Protein AF-A0A4C1U6N1-F1 (afdb_monomer_lite)

Radius of gyration: 22.87 Å; chains: 1; bounding box: 51×29×63 Å

Organism: Eumeta variegata (NCBI:txid151549)

Structure (mmCIF, N/CA/C/O backbone):
data_AF-A0A4C1U6N1-F1
#
_entry.id   AF-A0A4C1U6N1-F1
#
loop_
_atom_site.group_PDB
_atom_site.id
_atom_site.type_symbol
_atom_site.label_atom_id
_atom_site.label_alt_id
_atom_site.label_comp_id
_atom_site.label_asym_id
_atom_site.label_entity_id
_atom_site.label_seq_id
_atom_site.pdbx_PDB_ins_code
_atom_site.Cartn_x
_atom_site.Cartn_y
_atom_site.Cartn_z
_atom_site.occupancy
_atom_site.B_iso_or_equiv
_atom_site.auth_seq_id
_atom_site.auth_comp_id
_atom_site.auth_asym_id
_atom_site.auth_atom_id
_atom_site.pdbx_PDB_model_num
ATOM 1 N N . MET A 1 1 ? -29.175 3.801 35.552 1.00 36.91 1 MET A N 1
ATOM 2 C CA . MET A 1 1 ? -27.838 4.358 35.251 1.00 36.91 1 MET A CA 1
ATOM 3 C C . MET A 1 1 ? -26.916 3.188 34.955 1.00 36.91 1 MET A C 1
ATOM 5 O O . MET A 1 1 ? -26.682 2.395 35.854 1.00 36.91 1 MET A O 1
ATOM 9 N N . VAL A 1 2 ? -26.483 3.005 33.705 1.00 48.38 2 VAL A N 1
ATOM 10 C CA . VAL A 1 2 ? -25.513 1.950 33.361 1.00 48.38 2 VAL A CA 1
ATOM 11 C C . VAL A 1 2 ? -24.134 2.459 33.775 1.00 48.38 2 VAL A C 1
ATOM 13 O O . VAL A 1 2 ? -23.731 3.541 33.349 1.00 48.38 2 VAL A O 1
ATOM 16 N N . ALA A 1 3 ? -23.459 1.741 34.671 1.00 52.91 3 ALA A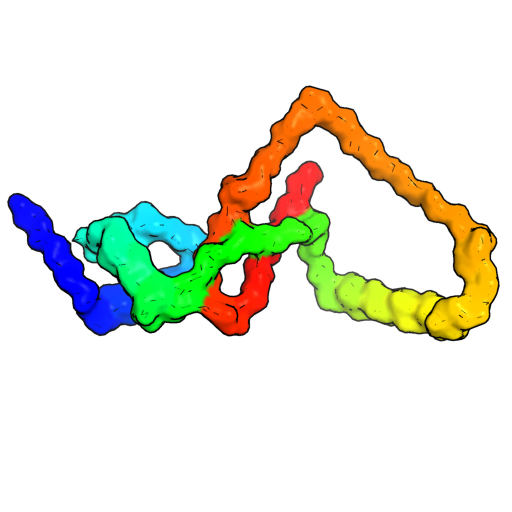 N 1
ATOM 17 C CA . ALA A 1 3 ? -22.125 2.098 35.136 1.00 52.91 3 ALA A CA 1
ATOM 18 C C . ALA A 1 3 ? -21.155 2.116 33.944 1.00 52.91 3 ALA A C 1
ATOM 20 O O . ALA A 1 3 ? -21.071 1.130 33.214 1.00 52.91 3 ALA A O 1
ATOM 21 N N . ARG A 1 4 ? -20.438 3.230 33.737 1.00 55.47 4 ARG A N 1
ATOM 22 C CA . ARG A 1 4 ? -19.341 3.280 32.761 1.00 55.47 4 ARG A CA 1
ATOM 23 C C . ARG A 1 4 ? -18.185 2.432 33.292 1.00 55.47 4 ARG A C 1
ATOM 25 O O . ARG A 1 4 ? -17.689 2.740 34.379 1.00 55.47 4 ARG A O 1
ATOM 32 N N . PRO A 1 5 ? -17.779 1.361 32.593 1.00 61.06 5 PRO A N 1
ATOM 33 C CA . PRO A 1 5 ? -16.675 0.540 33.050 1.00 61.06 5 PRO A CA 1
ATOM 34 C C . PRO A 1 5 ? -15.361 1.327 32.902 1.00 61.06 5 PRO A C 1
ATOM 36 O O . PRO A 1 5 ? -15.053 1.787 31.803 1.00 61.06 5 PRO A O 1
ATOM 39 N N . PRO A 1 6 ? -14.564 1.479 33.975 1.00 68.31 6 PRO A N 1
ATOM 40 C CA . PRO A 1 6 ? -13.284 2.171 33.896 1.00 68.31 6 PRO A CA 1
ATOM 41 C C . PRO A 1 6 ? -12.339 1.444 32.934 1.00 68.31 6 PRO A C 1
ATOM 43 O O . PRO A 1 6 ? -12.398 0.216 32.797 1.00 68.31 6 PRO A O 1
ATOM 46 N N . VAL A 1 7 ? -11.440 2.203 32.297 1.00 75.88 7 VAL A N 1
ATOM 47 C CA . VAL A 1 7 ? -10.376 1.645 31.451 1.00 75.88 7 VAL A CA 1
ATOM 48 C C . VAL A 1 7 ? -9.578 0.638 32.280 1.00 75.88 7 VAL A C 1
ATOM 50 O O . VAL A 1 7 ? -8.936 0.994 33.265 1.00 75.88 7 VAL A O 1
ATOM 53 N N . ASN A 1 8 ? -9.664 -0.633 31.898 1.00 86.69 8 ASN A N 1
ATOM 54 C CA . ASN A 1 8 ? -9.039 -1.750 32.591 1.00 86.69 8 ASN A CA 1
ATOM 55 C C . ASN A 1 8 ? -8.280 -2.625 31.581 1.00 86.69 8 ASN A C 1
ATOM 57 O O . ASN A 1 8 ? -8.550 -2.575 30.379 1.00 86.69 8 ASN A O 1
ATOM 61 N N . ASN A 1 9 ? -7.355 -3.455 32.067 1.00 87.06 9 ASN A N 1
ATOM 62 C CA . ASN A 1 9 ? -6.522 -4.285 31.191 1.00 87.06 9 ASN A CA 1
ATOM 63 C C . ASN A 1 9 ? -7.344 -5.258 30.331 1.00 87.06 9 ASN A C 1
ATOM 65 O O . ASN A 1 9 ? -6.968 -5.509 29.195 1.00 87.06 9 ASN A O 1
ATOM 69 N N . LYS A 1 10 ? -8.492 -5.754 30.820 1.00 88.81 10 LYS A N 1
ATOM 70 C CA . LYS A 1 10 ? -9.366 -6.659 30.050 1.00 88.81 10 LYS A CA 1
ATOM 71 C C . LYS A 1 10 ? -9.980 -5.959 28.835 1.00 88.81 10 LYS A C 1
ATOM 73 O O . LYS A 1 10 ? -10.048 -6.551 27.764 1.00 88.81 10 LYS A O 1
ATOM 78 N N . ASN A 1 11 ? -10.403 -4.709 29.003 1.00 88.25 11 ASN A N 1
ATOM 79 C CA . ASN A 1 11 ? -10.990 -3.889 27.951 1.00 88.25 11 ASN A CA 1
ATOM 80 C C . ASN A 1 11 ? -9.919 -3.442 26.950 1.00 88.25 11 ASN A C 1
ATOM 82 O O . ASN A 1 11 ? -10.187 -3.439 25.754 1.00 88.25 11 ASN A O 1
ATOM 86 N N . ILE A 1 12 ? -8.708 -3.114 27.421 1.00 89.50 12 ILE A N 1
ATOM 87 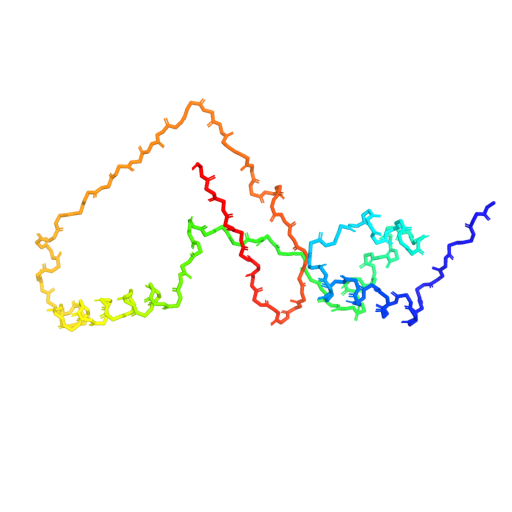C CA . ILE A 1 12 ? -7.563 -2.809 26.547 1.00 89.50 12 ILE A CA 1
ATOM 88 C C . ILE A 1 12 ? -7.245 -4.021 25.661 1.00 89.50 12 ILE A C 1
ATOM 90 O O . ILE A 1 12 ? -7.192 -3.878 24.442 1.00 89.50 12 ILE A O 1
ATOM 94 N N . ASP A 1 13 ? -7.127 -5.212 26.254 1.00 92.31 13 ASP A N 1
ATOM 95 C CA . ASP A 1 13 ? -6.897 -6.465 25.525 1.00 92.31 13 ASP A CA 1
ATOM 96 C C . ASP A 1 13 ? -8.027 -6.790 24.544 1.00 92.31 13 ASP A C 1
ATOM 98 O O . ASP A 1 13 ? -7.784 -7.260 23.435 1.00 92.31 13 ASP A O 1
ATOM 102 N N . ALA A 1 14 ? -9.280 -6.561 24.943 1.00 91.62 14 ALA A N 1
ATOM 103 C CA . ALA A 1 14 ? -10.426 -6.810 24.080 1.00 91.62 14 ALA A CA 1
ATOM 104 C C . ALA A 1 14 ? -10.409 -5.892 22.850 1.00 91.62 14 ALA A C 1
ATOM 106 O O . ALA A 1 14 ? -10.550 -6.385 21.734 1.00 91.62 14 ALA A O 1
ATOM 107 N N . VAL A 1 15 ? -10.165 -4.589 23.040 1.00 89.75 15 VAL A N 1
ATOM 108 C CA . VAL A 1 15 ? -10.014 -3.631 21.932 1.00 89.75 15 VAL A CA 1
ATOM 109 C C . VAL A 1 15 ? -8.840 -4.023 21.037 1.00 89.75 15 VAL A C 1
ATOM 111 O O . VAL A 1 15 ? -8.986 -4.013 19.819 1.00 89.75 15 VAL A O 1
ATOM 114 N N . HIS A 1 16 ? -7.706 -4.420 21.621 1.00 90.06 16 HIS A N 1
ATOM 115 C CA . HIS A 1 16 ? -6.546 -4.877 20.858 1.00 90.06 16 HIS A CA 1
ATOM 116 C C . HIS A 1 16 ? -6.893 -6.061 19.948 1.00 90.06 16 HIS A C 1
ATOM 118 O O . HIS A 1 16 ? -6.653 -6.005 18.746 1.00 90.06 16 HIS A O 1
ATOM 124 N N . ARG A 1 17 ? -7.543 -7.095 20.498 1.00 91.19 17 ARG A N 1
ATOM 125 C CA . ARG A 1 17 ? -7.957 -8.279 19.730 1.00 91.19 17 ARG A CA 1
ATOM 126 C C . ARG A 1 17 ? -8.969 -7.957 18.635 1.00 91.19 17 ARG A C 1
ATOM 128 O O . ARG A 1 17 ? -8.890 -8.537 17.555 1.00 91.19 17 ARG A O 1
ATOM 135 N N . MET A 1 18 ? -9.917 -7.053 18.895 1.00 91.81 18 MET A N 1
ATOM 136 C CA . MET A 1 18 ? -10.884 -6.621 17.879 1.00 91.81 18 MET A CA 1
ATOM 137 C C . MET A 1 18 ? -10.172 -5.994 16.675 1.00 91.81 18 MET A C 1
ATOM 139 O O . MET A 1 18 ? -10.498 -6.329 15.543 1.00 91.81 18 MET A O 1
ATOM 143 N N . ILE A 1 19 ? -9.161 -5.157 16.919 1.00 87.94 19 ILE A N 1
ATOM 144 C CA . ILE A 1 19 ? -8.390 -4.472 15.871 1.00 87.94 19 ILE A CA 1
ATOM 145 C C . ILE A 1 19 ? -7.437 -5.427 15.140 1.00 87.94 19 ILE A C 1
ATOM 147 O O . ILE A 1 19 ? -7.276 -5.321 13.925 1.00 87.94 19 ILE A O 1
ATOM 151 N N . GLU A 1 20 ? -6.807 -6.365 15.853 1.00 86.38 20 GLU A N 1
ATOM 152 C CA . GLU A 1 20 ? -5.993 -7.418 15.228 1.00 86.38 20 GLU A CA 1
ATOM 153 C C . GLU A 1 20 ? -6.827 -8.314 14.307 1.00 86.38 20 GLU A C 1
ATOM 155 O O . GLU A 1 20 ? -6.332 -8.762 13.273 1.00 86.38 20 GLU A O 1
ATOM 160 N N . THR A 1 21 ? -8.088 -8.558 14.676 1.00 88.62 21 THR A N 1
ATOM 161 C CA . THR A 1 21 ? -9.024 -9.358 13.877 1.00 88.62 21 THR A CA 1
ATOM 162 C C . THR A 1 21 ? -9.530 -8.575 12.668 1.00 88.62 21 THR A C 1
ATOM 164 O O . THR A 1 21 ? -9.513 -9.094 11.553 1.00 88.62 21 THR A O 1
ATOM 167 N N . ASP A 1 22 ? -9.957 -7.326 12.870 1.00 82.81 22 ASP A N 1
ATOM 168 C CA . ASP A 1 22 ? -10.374 -6.425 11.800 1.00 82.81 22 ASP A CA 1
ATOM 169 C C . ASP A 1 22 ? -9.859 -5.000 12.032 1.00 82.81 22 ASP A C 1
ATOM 171 O O . ASP A 1 22 ? -10.298 -4.265 12.920 1.00 82.81 22 ASP A O 1
ATOM 175 N N . ARG A 1 23 ? -8.954 -4.572 11.150 1.00 79.31 23 ARG A N 1
ATOM 176 C CA . ARG A 1 23 ? -8.370 -3.226 11.176 1.00 79.31 23 ARG A CA 1
ATOM 177 C C . ARG A 1 23 ? -9.363 -2.118 10.806 1.00 79.31 23 ARG A C 1
ATOM 179 O O . ARG A 1 23 ? -9.054 -0.949 11.027 1.00 79.31 23 ARG A O 1
ATOM 186 N N . HIS A 1 24 ? -10.525 -2.451 10.243 1.00 79.06 24 HIS A N 1
ATOM 187 C CA . HIS A 1 24 ? -11.574 -1.486 9.897 1.00 79.06 24 HIS A CA 1
ATOM 188 C C . HIS A 1 24 ? -12.608 -1.300 11.003 1.00 79.06 24 HIS A C 1
ATOM 190 O O . HIS A 1 24 ? -13.548 -0.529 10.803 1.00 79.06 24 HIS A O 1
ATOM 196 N N . VAL A 1 25 ? -12.420 -1.950 12.159 1.00 84.69 25 VAL A N 1
ATOM 197 C CA . VAL A 1 25 ? -13.376 -1.864 13.256 1.00 84.69 25 VAL A CA 1
ATOM 198 C C . VAL A 1 25 ? -13.615 -0.403 13.636 1.00 84.69 25 VAL A C 1
ATOM 200 O O . VAL A 1 25 ? -12.709 0.387 13.931 1.00 84.69 25 VAL A O 1
ATOM 203 N N . THR A 1 26 ? -14.876 -0.021 13.561 1.00 84.19 26 THR A N 1
ATOM 204 C CA . THR A 1 26 ? -15.324 1.335 13.793 1.00 84.19 26 THR A CA 1
ATOM 205 C C . THR A 1 26 ? -15.483 1.581 15.281 1.00 84.19 26 THR A C 1
ATOM 207 O O . THR A 1 26 ? -15.696 0.687 16.104 1.00 84.19 26 THR A O 1
ATOM 210 N N . TYR A 1 27 ? -15.456 2.858 15.639 1.00 85.38 27 TYR A N 1
ATOM 211 C CA . TYR A 1 27 ? -15.755 3.287 16.994 1.00 85.38 27 TYR A CA 1
ATOM 212 C C . TYR A 1 27 ? -17.114 2.749 17.502 1.00 85.38 27 TYR A C 1
ATOM 214 O O . TYR A 1 27 ? -17.245 2.386 18.674 1.00 85.38 27 TYR A O 1
ATOM 222 N N . HIS A 1 28 ? -18.122 2.691 16.624 1.00 86.12 28 HIS A N 1
ATOM 223 C CA . HIS A 1 28 ? -19.460 2.215 16.969 1.00 86.12 28 HIS A CA 1
ATOM 224 C C . HIS A 1 28 ? -19.469 0.730 17.326 1.00 86.12 28 HIS A C 1
ATOM 226 O O . HIS A 1 28 ? -20.045 0.375 18.350 1.00 86.12 28 HIS A O 1
ATOM 232 N N . GLU A 1 29 ? -18.766 -0.104 16.563 1.00 88.00 29 GLU A N 1
ATOM 233 C CA . GLU A 1 29 ? -18.666 -1.545 16.820 1.00 88.00 29 GLU A CA 1
ATOM 234 C C . GLU A 1 29 ? -17.930 -1.840 18.133 1.00 88.00 29 GLU A C 1
ATOM 236 O O . GLU A 1 29 ? -18.361 -2.694 18.910 1.00 88.00 29 GLU A O 1
ATOM 241 N N . ILE A 1 30 ? -16.868 -1.083 18.445 1.00 88.94 30 ILE A N 1
ATOM 242 C CA . ILE A 1 30 ? -16.173 -1.189 19.739 1.00 88.94 30 ILE A CA 1
ATOM 243 C C . ILE A 1 30 ? -17.116 -0.804 20.887 1.00 88.94 30 ILE A C 1
ATOM 245 O O . ILE A 1 30 ? -17.173 -1.489 21.912 1.00 88.94 30 ILE A O 1
ATOM 249 N N . ARG A 1 31 ? -17.876 0.287 20.726 1.00 89.50 31 ARG A N 1
ATOM 250 C CA . ARG A 1 31 ? -18.849 0.734 21.731 1.00 89.50 31 ARG A CA 1
ATOM 251 C C . ARG A 1 31 ? -19.958 -0.291 21.942 1.00 89.50 31 ARG A C 1
ATOM 253 O O . ARG A 1 31 ? -20.314 -0.538 23.087 1.00 89.50 31 ARG A O 1
ATOM 260 N N . GLU A 1 32 ? -20.519 -0.848 20.877 1.00 89.94 32 GLU A N 1
ATOM 261 C CA . GLU A 1 32 ? -21.586 -1.850 20.969 1.00 89.94 32 GLU A CA 1
ATOM 262 C C . GLU A 1 32 ? -21.089 -3.149 21.605 1.00 89.94 32 GLU A C 1
ATOM 264 O O . GLU A 1 32 ? -21.789 -3.729 22.430 1.00 89.94 32 GLU A O 1
ATOM 269 N N . SER A 1 33 ? -19.850 -3.548 21.310 1.00 88.00 33 SER A N 1
ATOM 270 C CA . SER A 1 33 ? -19.260 -4.775 21.853 1.00 88.00 33 SER A CA 1
ATOM 271 C C . SER A 1 33 ? -18.874 -4.663 23.331 1.00 88.00 33 SER A C 1
ATOM 273 O O . SER A 1 33 ? -19.005 -5.630 24.078 1.00 88.00 33 SER A O 1
ATOM 275 N N . LEU A 1 34 ? -18.372 -3.501 23.768 1.00 87.31 34 LEU A N 1
ATOM 276 C CA . LEU A 1 34 ? -17.774 -3.330 25.103 1.00 87.31 34 LEU A CA 1
ATOM 277 C C . LEU A 1 34 ? -18.543 -2.367 26.020 1.00 87.31 34 LEU A C 1
ATOM 279 O O . LEU A 1 34 ? -18.183 -2.218 27.188 1.00 87.31 34 LEU A O 1
ATOM 283 N N . GLY A 1 35 ? -19.578 -1.689 25.518 1.00 86.50 35 GLY A N 1
ATOM 284 C CA . GLY A 1 35 ? -20.385 -0.734 26.285 1.00 86.50 35 GLY A CA 1
ATOM 285 C C . GLY A 1 35 ? -19.621 0.511 26.755 1.00 86.50 35 GLY A C 1
ATOM 286 O O . GLY A 1 35 ? -20.048 1.169 27.705 1.00 86.50 35 GLY A O 1
ATOM 287 N N . MET A 1 36 ? -18.482 0.829 26.132 1.00 85.12 36 MET A N 1
ATOM 288 C CA . MET A 1 36 ? -17.580 1.904 26.567 1.00 85.12 36 MET A CA 1
ATOM 289 C C . MET A 1 36 ? -17.944 3.276 25.988 1.00 85.12 36 MET A C 1
ATOM 291 O O . MET A 1 36 ? -18.491 3.408 24.893 1.00 85.12 36 MET A O 1
ATOM 295 N N . GLY A 1 37 ? -17.606 4.332 26.725 1.00 86.69 37 GLY A N 1
ATOM 296 C CA . GLY A 1 37 ? -17.737 5.712 26.273 1.00 86.69 37 GLY A CA 1
ATOM 297 C C . GLY A 1 37 ? -16.647 6.139 25.282 1.00 86.69 37 GLY A C 1
ATOM 298 O O . GLY A 1 37 ? -15.563 5.560 25.212 1.00 86.69 37 GLY A O 1
ATOM 299 N N . MET A 1 38 ? -16.910 7.237 24.562 1.00 85.56 38 MET A N 1
ATOM 300 C CA . MET A 1 38 ? -16.017 7.754 23.506 1.00 85.56 38 MET A CA 1
ATOM 301 C C . MET A 1 38 ? -14.639 8.120 24.009 1.00 85.56 38 MET A C 1
ATOM 303 O O . MET A 1 38 ? -13.629 7.737 23.421 1.00 85.56 38 MET A O 1
ATOM 307 N N . SER A 1 39 ? -14.607 8.800 25.145 1.00 86.12 39 SER A N 1
ATOM 308 C CA . SER A 1 39 ? -13.371 9.184 25.807 1.00 86.12 39 SER A CA 1
ATOM 309 C C . SER A 1 39 ? -12.527 7.980 26.229 1.00 86.12 39 SER A C 1
ATOM 311 O O . SER A 1 39 ? -11.302 8.052 26.184 1.00 86.12 39 SER A O 1
ATOM 313 N N . GLU A 1 40 ? -13.161 6.874 26.633 1.00 88.44 40 GLU A N 1
ATOM 314 C CA . GLU A 1 40 ? -12.472 5.673 27.123 1.00 88.44 40 GLU A CA 1
ATOM 315 C C . GLU A 1 40 ? -11.811 4.932 25.964 1.00 88.44 40 GLU A C 1
ATOM 317 O O . GLU A 1 40 ? -10.606 4.696 26.000 1.00 88.44 40 GLU A O 1
ATOM 322 N N . ILE A 1 41 ? -12.563 4.665 24.893 1.00 88.62 41 ILE A N 1
ATOM 323 C CA . ILE A 1 41 ? -12.035 4.039 23.673 1.00 88.62 41 ILE A CA 1
ATOM 324 C C . ILE A 1 41 ? -10.926 4.903 23.063 1.00 88.62 41 ILE A C 1
ATOM 326 O O . ILE A 1 41 ? -9.866 4.382 22.727 1.00 88.62 41 ILE A O 1
ATOM 330 N N . GLN A 1 42 ? -11.109 6.225 22.975 1.00 87.12 42 GLN A N 1
ATOM 331 C CA . GLN A 1 42 ? -10.067 7.114 22.457 1.00 87.12 42 GLN A CA 1
ATOM 332 C C . GLN A 1 42 ? -8.800 7.079 23.326 1.00 87.12 42 GLN A C 1
ATOM 334 O O . GLN A 1 42 ? -7.689 7.048 22.793 1.00 87.12 42 GLN A O 1
ATOM 339 N N . SER A 1 43 ? -8.948 7.047 24.655 1.00 89.12 43 SER A N 1
ATOM 340 C CA . SER A 1 43 ? -7.817 6.904 25.577 1.00 89.12 43 SER A CA 1
ATOM 341 C C . SER A 1 43 ? -7.102 5.565 25.387 1.00 89.12 43 SER A C 1
ATOM 343 O O . SER A 1 43 ? -5.873 5.539 25.363 1.00 89.12 43 SER A O 1
ATOM 345 N N . ILE A 1 44 ? -7.841 4.466 25.204 1.00 89.50 44 ILE A N 1
ATOM 346 C CA . ILE A 1 44 ? -7.273 3.1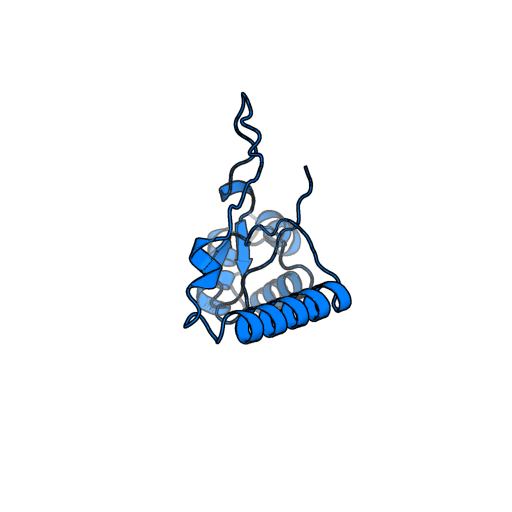41 24.917 1.00 89.50 44 ILE A CA 1
ATOM 347 C C . ILE A 1 44 ? -6.471 3.179 23.615 1.00 89.50 44 ILE A C 1
ATOM 349 O O . ILE A 1 44 ? -5.281 2.870 23.636 1.00 89.50 44 ILE A O 1
ATOM 353 N N . LEU A 1 45 ? -7.072 3.641 22.517 1.00 87.44 45 LEU A N 1
ATOM 354 C CA . LEU A 1 45 ? -6.422 3.702 21.206 1.00 87.44 45 LEU A CA 1
ATOM 355 C C . LEU A 1 45 ? -5.153 4.565 21.237 1.00 87.44 45 LEU A C 1
ATOM 357 O O . LEU A 1 45 ? -4.092 4.119 20.812 1.00 87.44 45 LEU A O 1
ATOM 361 N N . GLN A 1 46 ? -5.228 5.789 21.767 1.00 86.75 46 GLN A N 1
ATOM 362 C CA . GLN A 1 46 ? -4.123 6.750 21.673 1.00 86.75 46 GLN A C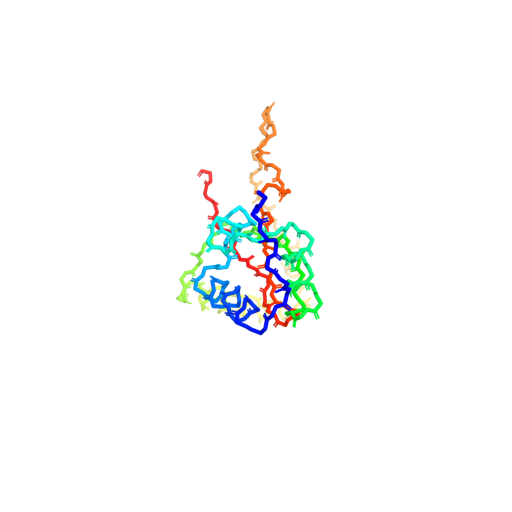A 1
ATOM 363 C C . GLN A 1 46 ? -3.074 6.593 22.780 1.00 86.75 46 GLN A C 1
ATOM 365 O O . GLN A 1 46 ? -1.881 6.684 22.496 1.00 86.75 46 GLN A O 1
ATOM 370 N N . LYS A 1 47 ? -3.488 6.392 24.039 1.00 88.06 47 LYS A N 1
ATOM 371 C CA . LYS A 1 47 ? -2.568 6.388 25.193 1.00 88.06 47 LYS A CA 1
ATOM 372 C C . LYS A 1 47 ? -2.057 4.996 25.545 1.00 88.06 47 LYS A C 1
ATOM 374 O O . LYS A 1 47 ? -0.890 4.876 25.896 1.00 88.06 47 LYS A O 1
ATOM 379 N N . HIS A 1 48 ? -2.907 3.971 25.468 1.00 88.88 48 HIS A N 1
ATOM 380 C CA . HIS A 1 48 ? -2.526 2.608 25.856 1.00 88.88 48 HIS A CA 1
ATOM 381 C C . HIS A 1 48 ? -1.970 1.804 24.678 1.00 88.88 48 HIS A C 1
ATOM 383 O O . HIS A 1 48 ? -0.952 1.138 24.831 1.00 88.88 48 HIS A O 1
ATOM 389 N N . LEU A 1 49 ? -2.597 1.905 23.503 1.00 87.69 49 LEU A N 1
ATOM 390 C CA . LEU A 1 49 ? -2.167 1.197 22.291 1.00 87.69 49 LEU A CA 1
ATOM 391 C C . LEU A 1 49 ? -1.234 2.032 21.399 1.00 87.69 49 LEU A C 1
ATOM 393 O O . LEU A 1 49 ? -0.616 1.504 20.477 1.00 87.69 49 LEU A O 1
ATOM 397 N N . GLY A 1 50 ? -1.118 3.341 21.652 1.00 85.94 50 GLY A N 1
ATOM 398 C CA . GLY A 1 50 ? -0.246 4.230 20.879 1.00 85.94 50 GLY A CA 1
ATOM 399 C C . GLY A 1 50 ? -0.645 4.374 19.406 1.00 85.94 50 GLY A C 1
ATOM 400 O O . GLY A 1 50 ? 0.195 4.730 18.576 1.00 85.94 50 GLY A O 1
ATOM 401 N N . MET A 1 51 ? -1.897 4.072 19.066 1.00 83.75 51 MET A N 1
ATOM 402 C CA . MET A 1 51 ? -2.410 4.090 17.703 1.00 83.75 51 MET A CA 1
ATOM 403 C C . MET A 1 51 ? -2.603 5.513 17.191 1.00 83.75 51 MET A C 1
ATOM 405 O O . MET A 1 51 ? -2.897 6.451 17.939 1.00 83.75 51 MET A O 1
ATOM 409 N N . LYS A 1 52 ? -2.460 5.664 15.877 1.00 80.06 52 LYS A N 1
ATOM 410 C CA . LYS A 1 52 ? -2.730 6.908 15.161 1.00 80.06 52 LYS A CA 1
ATOM 411 C C . LYS A 1 52 ? -3.667 6.613 14.001 1.00 80.06 52 LYS A C 1
ATOM 413 O O . LYS A 1 52 ? -3.490 5.635 13.284 1.00 80.06 52 LYS A O 1
ATOM 418 N N . ASN A 1 53 ? -4.636 7.492 13.783 1.00 72.25 53 ASN A N 1
ATOM 419 C CA . ASN A 1 53 ? -5.500 7.384 12.615 1.00 72.25 53 ASN A CA 1
ATOM 420 C C . ASN A 1 53 ? -4.698 7.811 11.384 1.00 72.25 53 ASN A C 1
ATOM 422 O O . ASN A 1 53 ? -4.167 8.924 11.353 1.00 72.25 53 ASN A O 1
ATOM 426 N N . LEU A 1 54 ? -4.592 6.930 10.388 1.00 69.62 54 LEU A N 1
ATOM 427 C CA . LEU A 1 54 ? -3.967 7.234 9.105 1.00 69.62 54 LEU A CA 1
ATOM 428 C C . LEU A 1 54 ? -4.984 7.015 7.991 1.00 69.62 54 LEU A C 1
ATOM 430 O O . LEU A 1 54 ? -5.659 5.995 7.921 1.00 69.62 54 LEU A O 1
ATOM 434 N N . CYS A 1 55 ? -5.061 7.949 7.051 1.00 67.88 55 CYS A N 1
ATOM 435 C CA . CYS A 1 55 ? -5.819 7.683 5.836 1.00 67.88 55 CYS A CA 1
ATOM 436 C C . CYS A 1 55 ? -5.120 6.581 5.030 1.00 67.88 55 CYS A C 1
ATOM 438 O O . CYS A 1 55 ? -3.905 6.665 4.794 1.00 67.88 55 CYS A O 1
ATOM 440 N N . SER A 1 56 ? -5.890 5.584 4.585 1.00 69.25 56 SER A N 1
ATOM 441 C CA . SER A 1 56 ? -5.395 4.563 3.663 1.00 69.25 56 SER A CA 1
ATOM 442 C C . SER A 1 56 ? -4.840 5.211 2.401 1.00 69.25 56 SER A C 1
ATOM 444 O O . SER A 1 56 ? -5.342 6.232 1.915 1.00 69.25 56 SER A O 1
ATOM 446 N N . ARG A 1 57 ? -3.779 4.618 1.853 1.00 77.12 57 ARG A N 1
ATOM 447 C CA . ARG A 1 57 ? -3.264 5.022 0.549 1.00 77.12 57 ARG A CA 1
ATOM 448 C C . ARG A 1 57 ? -4.144 4.400 -0.529 1.00 77.12 57 ARG A C 1
ATOM 450 O O . ARG A 1 57 ? -4.359 3.190 -0.539 1.00 77.12 57 ARG A O 1
ATOM 457 N N . TRP A 1 58 ? -4.606 5.242 -1.444 1.00 75.00 58 TRP A N 1
ATOM 458 C CA . TRP A 1 58 ? -5.275 4.808 -2.661 1.00 75.00 58 TRP A CA 1
ATOM 459 C C . TRP A 1 58 ? -4.254 4.218 -3.625 1.00 75.00 58 TRP A C 1
ATOM 461 O O . TRP A 1 58 ? -3.224 4.845 -3.897 1.00 75.00 58 TRP A O 1
ATOM 471 N N . ILE A 1 59 ? -4.528 3.009 -4.109 1.00 78.94 59 ILE A N 1
ATOM 472 C CA . ILE A 1 59 ? -3.727 2.352 -5.140 1.00 78.94 59 ILE A CA 1
ATOM 473 C C . ILE A 1 59 ? -4.662 1.949 -6.286 1.00 78.94 59 ILE A C 1
ATOM 475 O O . ILE A 1 59 ? -5.690 1.333 -6.009 1.00 78.94 59 ILE A O 1
ATOM 479 N N . PRO A 1 60 ? -4.311 2.240 -7.556 1.00 82.25 60 PRO A N 1
ATOM 480 C CA . PRO A 1 60 ? -5.167 1.922 -8.702 1.00 82.25 60 PRO A CA 1
ATOM 481 C C . PRO A 1 60 ? -5.507 0.431 -8.821 1.00 82.25 60 PRO A C 1
ATOM 483 O O . PRO A 1 60 ? -6.634 0.058 -9.130 1.00 82.25 60 PRO A O 1
ATOM 486 N N . HIS A 1 61 ? -4.534 -0.447 -8.557 1.00 82.88 61 HIS A N 1
ATOM 487 C CA . HIS A 1 61 ? -4.699 -1.890 -8.717 1.00 82.88 61 HIS A CA 1
ATOM 488 C C . HIS A 1 61 ? -3.986 -2.673 -7.615 1.00 82.88 61 HIS A C 1
ATOM 490 O O . HIS A 1 61 ? -2.863 -2.337 -7.231 1.00 82.88 61 HIS A O 1
ATOM 496 N N . ASN A 1 62 ? -4.611 -3.768 -7.169 1.00 87.94 62 ASN A N 1
ATOM 497 C CA . ASN A 1 62 ? -3.927 -4.790 -6.385 1.00 87.94 62 ASN A CA 1
ATOM 498 C C . ASN A 1 62 ? -3.176 -5.722 -7.338 1.00 87.94 62 ASN A C 1
ATOM 500 O O . ASN A 1 62 ? -3.800 -6.523 -8.033 1.00 87.94 62 ASN A O 1
ATOM 504 N N . LEU A 1 63 ? -1.857 -5.584 -7.412 1.00 90.94 63 LEU A N 1
ATOM 505 C CA . LEU A 1 63 ? -1.038 -6.392 -8.312 1.00 90.94 63 LEU 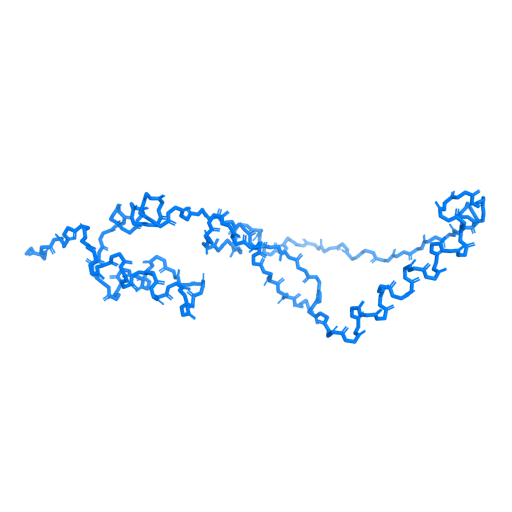A CA 1
ATOM 506 C C . LEU A 1 63 ? -0.753 -7.763 -7.707 1.00 90.94 63 LEU A C 1
ATOM 508 O O . LEU A 1 63 ? -0.488 -7.869 -6.507 1.00 90.94 63 LEU A O 1
ATOM 512 N N . THR A 1 64 ? -0.714 -8.787 -8.554 1.00 95.25 64 THR A N 1
ATOM 513 C CA . THR A 1 64 ? -0.194 -10.105 -8.173 1.00 95.25 64 THR A CA 1
ATOM 514 C C . THR A 1 64 ? 1.324 -10.054 -7.977 1.00 95.25 64 THR A C 1
ATOM 516 O O . THR A 1 64 ? 1.997 -9.164 -8.501 1.00 95.25 64 THR A O 1
ATOM 519 N N . GLU A 1 65 ? 1.894 -11.014 -7.243 1.00 95.31 65 GLU A N 1
ATOM 520 C CA . GLU A 1 65 ? 3.352 -11.078 -7.051 1.00 95.31 65 GLU A CA 1
ATOM 521 C C . GLU A 1 65 ? 4.104 -11.192 -8.384 1.00 95.31 65 GLU A C 1
ATOM 523 O O . GLU A 1 65 ? 5.096 -10.497 -8.585 1.00 95.31 65 GLU A O 1
ATOM 528 N N . ALA A 1 66 ? 3.578 -11.965 -9.340 1.00 96.81 66 ALA A N 1
ATOM 529 C CA . ALA A 1 66 ? 4.137 -12.045 -10.690 1.00 96.81 66 ALA A CA 1
ATOM 530 C C . ALA A 1 66 ? 4.165 -10.669 -11.383 1.00 96.81 66 ALA A C 1
ATOM 532 O O . ALA A 1 66 ? 5.216 -10.237 -11.842 1.00 96.81 66 ALA A O 1
ATOM 533 N N . GLN A 1 67 ? 3.055 -9.919 -11.351 1.00 96.44 67 GLN A N 1
ATOM 534 C CA . GLN A 1 67 ? 2.994 -8.568 -11.926 1.00 96.44 67 GLN A CA 1
ATOM 535 C C . GLN A 1 67 ? 3.971 -7.592 -11.254 1.00 96.44 67 GLN A C 1
ATOM 537 O O . GLN A 1 67 ? 4.496 -6.691 -11.911 1.00 96.44 67 GLN A O 1
ATOM 542 N N . LYS A 1 68 ? 4.216 -7.738 -9.945 1.00 95.94 68 LYS A N 1
ATOM 543 C CA . LYS A 1 68 ? 5.223 -6.937 -9.232 1.00 95.94 68 LYS A CA 1
ATOM 544 C C . LYS A 1 68 ? 6.630 -7.284 -9.713 1.00 95.94 68 LYS A C 1
ATOM 546 O O . LYS A 1 68 ? 7.392 -6.368 -10.019 1.00 95.94 68 LYS A O 1
ATOM 551 N N . THR A 1 69 ? 6.954 -8.571 -9.823 1.00 97.62 69 THR A N 1
ATOM 552 C CA . THR A 1 69 ? 8.256 -9.037 -10.318 1.00 97.62 69 THR A CA 1
ATOM 553 C C . THR A 1 69 ? 8.500 -8.594 -11.759 1.00 97.62 69 THR A C 1
ATOM 555 O O . THR A 1 69 ? 9.579 -8.079 -12.059 1.00 97.62 69 THR A O 1
ATOM 558 N N . ASP A 1 70 ? 7.496 -8.694 -12.630 1.00 97.44 70 ASP A N 1
ATOM 559 C CA . ASP A 1 70 ? 7.591 -8.244 -14.021 1.00 97.44 70 ASP A CA 1
ATOM 560 C C . ASP A 1 70 ? 7.857 -6.738 -14.100 1.00 97.44 70 ASP A C 1
ATOM 562 O O . ASP A 1 70 ? 8.748 -6.295 -14.827 1.00 97.44 70 ASP A O 1
ATOM 566 N N . ARG A 1 71 ? 7.151 -5.937 -13.286 1.00 97.00 71 ARG A N 1
ATOM 567 C CA . ARG A 1 71 ? 7.385 -4.487 -13.198 1.00 97.00 71 ARG A CA 1
ATOM 568 C C . ARG A 1 71 ? 8.800 -4.153 -12.739 1.00 97.00 71 ARG A C 1
ATOM 570 O O . ARG A 1 71 ? 9.437 -3.300 -13.350 1.00 97.00 71 ARG A O 1
ATOM 577 N N . VAL A 1 72 ? 9.306 -4.812 -11.695 1.00 97.56 72 VAL A N 1
ATOM 578 C CA . VAL A 1 72 ? 10.680 -4.591 -11.206 1.00 97.56 72 VAL A CA 1
ATOM 579 C C . VAL A 1 72 ? 11.703 -4.972 -12.276 1.00 97.56 72 VAL A C 1
ATOM 581 O O . VAL A 1 72 ? 12.644 -4.222 -12.528 1.00 97.56 72 VAL A O 1
ATOM 584 N N . THR A 1 73 ? 11.488 -6.101 -12.949 1.00 98.00 73 THR A N 1
ATOM 585 C CA . THR A 1 73 ? 12.362 -6.589 -14.021 1.00 98.00 73 THR A CA 1
ATOM 586 C C . THR A 1 73 ? 12.406 -5.600 -15.183 1.00 98.00 73 THR A C 1
ATOM 588 O O . THR A 1 73 ? 13.490 -5.231 -15.636 1.00 98.00 73 THR A O 1
ATOM 591 N N . TRP A 1 74 ? 11.244 -5.099 -15.614 1.00 97.25 74 TRP A N 1
ATOM 592 C CA . TRP A 1 74 ? 11.147 -4.089 -16.664 1.00 97.25 74 TRP A CA 1
ATOM 593 C C . TRP A 1 74 ? 11.851 -2.784 -16.282 1.00 97.25 74 TRP A C 1
ATOM 595 O O . TRP A 1 74 ? 12.637 -2.258 -17.069 1.00 97.25 74 TRP A O 1
ATOM 605 N N . CYS A 1 75 ? 11.631 -2.285 -15.061 1.00 95.88 75 CYS A N 1
ATOM 606 C CA . CYS A 1 75 ? 12.302 -1.083 -14.562 1.00 95.88 75 CYS A CA 1
ATOM 607 C C . CYS A 1 75 ? 13.829 -1.237 -14.558 1.00 95.88 75 CYS A C 1
ATOM 609 O O . CYS A 1 75 ? 14.533 -0.337 -15.014 1.00 95.88 75 CYS A O 1
ATOM 611 N N . ASN A 1 76 ? 14.344 -2.381 -14.099 1.00 96.56 76 ASN A N 1
ATOM 612 C CA . ASN A 1 76 ? 15.783 -2.651 -14.083 1.00 96.56 76 ASN A CA 1
ATOM 613 C C . ASN A 1 76 ? 16.364 -2.714 -15.500 1.00 96.56 76 ASN A C 1
ATOM 615 O O . ASN A 1 76 ? 17.384 -2.082 -15.777 1.00 96.56 76 ASN A O 1
ATOM 619 N N . ALA A 1 77 ? 15.691 -3.414 -16.417 1.00 95.88 77 ALA A N 1
ATOM 620 C CA . ALA A 1 77 ? 16.101 -3.478 -17.817 1.00 95.88 77 ALA A CA 1
ATOM 621 C C . ALA A 1 77 ? 16.125 -2.084 -18.466 1.00 95.88 77 ALA A C 1
ATOM 623 O O . ALA A 1 77 ? 17.067 -1.742 -19.183 1.00 95.88 77 ALA A O 1
ATOM 624 N N . MET A 1 78 ? 15.120 -1.253 -18.173 1.00 93.75 78 MET A N 1
ATOM 625 C CA . MET A 1 78 ? 15.040 0.112 -18.684 1.00 93.75 78 MET A CA 1
ATOM 626 C C . MET A 1 78 ? 16.142 1.008 -18.108 1.00 93.75 78 MET A C 1
ATOM 628 O O . MET A 1 78 ? 16.760 1.768 -18.851 1.00 93.75 78 MET A O 1
ATOM 632 N N . SER A 1 79 ? 16.439 0.874 -16.812 1.00 92.25 79 SER A N 1
ATOM 633 C CA . SER A 1 79 ? 17.537 1.593 -16.157 1.00 92.25 79 SER A CA 1
ATOM 634 C C . SER A 1 79 ? 18.881 1.290 -16.828 1.00 92.25 79 SER A C 1
ATOM 636 O O . SER A 1 79 ? 19.600 2.208 -17.224 1.00 92.25 79 SER A O 1
ATOM 638 N N . ILE A 1 80 ? 19.177 0.008 -17.072 1.00 94.38 80 ILE A N 1
ATOM 639 C CA . ILE A 1 80 ? 20.397 -0.422 -17.773 1.00 94.38 80 ILE A CA 1
ATOM 640 C C . ILE A 1 80 ? 20.430 0.141 -19.199 1.00 94.38 80 ILE A C 1
ATOM 642 O O . ILE A 1 80 ? 21.442 0.699 -19.627 1.00 94.38 80 ILE A O 1
ATOM 646 N N . ARG A 1 81 ? 19.313 0.048 -19.935 1.00 91.88 81 ARG A N 1
ATOM 647 C CA . ARG A 1 81 ? 19.205 0.547 -21.315 1.00 91.88 81 ARG A CA 1
ATOM 648 C C . ARG A 1 81 ? 19.528 2.039 -21.422 1.00 91.88 81 ARG A C 1
ATOM 650 O O . ARG A 1 81 ? 20.183 2.452 -22.378 1.00 91.88 81 ARG A O 1
ATOM 657 N N . PHE A 1 82 ? 19.107 2.837 -20.444 1.00 92.25 82 PHE A N 1
ATOM 658 C CA . PHE A 1 82 ? 19.386 4.274 -20.396 1.00 92.25 82 PHE A CA 1
ATOM 659 C C . PHE A 1 82 ? 20.649 4.636 -19.609 1.00 92.25 82 PHE A C 1
ATOM 661 O O . PHE A 1 82 ? 20.846 5.810 -19.293 1.00 92.25 82 PHE A O 1
ATOM 668 N N . LYS A 1 83 ? 21.533 3.663 -19.345 1.00 91.88 83 LYS A N 1
ATOM 669 C CA . LYS A 1 83 ? 22.794 3.862 -18.614 1.00 91.88 83 LYS A CA 1
ATOM 670 C C . LYS A 1 83 ? 22.568 4.590 -17.288 1.00 91.88 83 LYS A C 1
ATOM 672 O O . LYS A 1 83 ? 23.235 5.581 -17.008 1.00 91.88 83 LYS A O 1
ATOM 677 N N . GLU A 1 84 ? 21.557 4.156 -16.539 1.00 90.19 84 GLU A N 1
ATOM 678 C CA . GLU A 1 84 ? 21.178 4.733 -15.243 1.00 90.19 84 GLU A CA 1
ATOM 679 C C . GLU A 1 84 ? 20.877 6.244 -15.316 1.00 90.19 84 GLU A C 1
ATOM 681 O O . GLU A 1 84 ? 21.083 6.990 -14.364 1.00 90.19 84 GLU A O 1
ATOM 686 N N . GLY A 1 85 ? 20.385 6.711 -16.470 1.00 84.88 85 GLY A N 1
ATOM 687 C CA . GLY A 1 85 ? 20.053 8.117 -16.716 1.00 84.88 85 GLY A CA 1
ATOM 688 C C . GLY A 1 85 ? 21.169 8.933 -17.375 1.00 84.88 85 GLY A C 1
ATOM 689 O O . GLY A 1 85 ? 20.947 10.095 -17.701 1.00 84.88 85 GLY A O 1
ATOM 690 N N . ALA A 1 86 ? 22.342 8.347 -17.639 1.00 88.25 86 ALA A N 1
ATOM 691 C CA . ALA A 1 86 ? 23.430 9.023 -18.351 1.00 88.25 86 ALA A CA 1
ATOM 692 C C . ALA A 1 86 ? 23.219 9.100 -19.878 1.00 88.25 86 ALA A C 1
ATOM 694 O O . ALA A 1 86 ? 23.980 9.762 -20.583 1.00 88.25 86 ALA A O 1
ATOM 695 N N . SER A 1 87 ? 22.227 8.390 -20.421 1.00 90.81 87 SER A N 1
ATOM 696 C CA . SER A 1 87 ? 21.938 8.381 -21.855 1.00 90.81 87 SER A CA 1
ATOM 697 C C . SER A 1 87 ? 20.991 9.510 -22.266 1.00 90.81 87 SER A C 1
ATOM 699 O O . SER A 1 87 ? 19.883 9.616 -21.746 1.00 90.81 87 SER A O 1
ATOM 701 N N . TYR A 1 88 ? 21.371 10.278 -23.291 1.00 89.31 88 TYR A N 1
ATOM 702 C CA . TYR A 1 88 ? 20.507 11.298 -23.900 1.00 89.31 88 TYR A CA 1
ATOM 703 C C . TYR A 1 88 ? 19.296 10.718 -24.651 1.00 89.31 88 TYR A C 1
ATOM 705 O O . TYR A 1 88 ? 18.377 11.460 -24.968 1.00 89.31 88 TYR A O 1
ATOM 713 N N . LEU A 1 89 ? 19.239 9.400 -24.876 1.00 85.12 89 LEU A N 1
ATOM 714 C CA . LEU A 1 89 ? 18.105 8.735 -25.539 1.00 85.12 89 LEU A CA 1
ATOM 715 C C . LEU A 1 89 ? 16.762 8.932 -24.811 1.00 85.12 89 LEU A C 1
ATOM 717 O O . LEU A 1 89 ? 15.713 8.681 -25.393 1.00 85.12 89 LEU A O 1
ATOM 721 N N . LEU A 1 90 ? 16.778 9.348 -23.538 1.00 85.12 90 LEU A N 1
ATOM 722 C CA . LEU A 1 90 ? 15.560 9.700 -22.808 1.00 85.12 90 LEU A CA 1
ATOM 723 C C . LEU A 1 90 ? 14.861 10.933 -23.414 1.00 85.12 90 LEU A C 1
ATOM 725 O O . LEU A 1 90 ? 13.637 11.006 -23.376 1.00 85.12 90 LEU A O 1
ATOM 729 N N . TRP A 1 91 ? 15.621 11.870 -23.997 1.00 87.19 91 TRP A N 1
ATOM 730 C CA . TRP A 1 91 ? 15.092 13.100 -24.605 1.00 87.19 91 TRP A CA 1
ATOM 731 C C . TRP A 1 91 ? 14.288 12.846 -25.882 1.00 87.19 91 TRP A C 1
ATOM 733 O O . TRP A 1 91 ? 13.455 13.669 -26.248 1.00 87.19 91 TRP A O 1
ATOM 743 N N . ASP A 1 92 ? 14.499 11.694 -26.517 1.00 91.25 92 ASP A N 1
ATOM 744 C CA . ASP A 1 92 ? 13.793 11.296 -27.735 1.00 91.25 92 ASP A CA 1
ATOM 745 C C . ASP A 1 92 ? 12.445 10.610 -27.435 1.00 91.25 92 ASP A C 1
ATOM 747 O O . ASP A 1 92 ? 11.690 10.280 -28.351 1.00 91.25 92 ASP A O 1
ATOM 751 N N . ILE A 1 93 ? 12.124 10.364 -26.158 1.00 90.44 93 ILE A N 1
ATOM 752 C CA . ILE A 1 93 ? 10.880 9.700 -25.763 1.00 90.44 93 ILE A CA 1
ATOM 753 C C . ILE A 1 93 ? 9.753 10.725 -25.666 1.00 90.44 93 ILE A C 1
ATOM 755 O O . ILE A 1 93 ? 9.757 11.604 -24.807 1.00 90.44 93 ILE A O 1
ATOM 759 N N . VAL A 1 94 ? 8.723 10.536 -26.486 1.00 91.06 94 VAL A N 1
ATOM 760 C CA . VAL A 1 94 ? 7.441 11.233 -26.350 1.00 91.06 94 VAL A CA 1
ATOM 761 C C . VAL A 1 94 ? 6.465 10.315 -25.615 1.00 91.06 94 VAL A C 1
ATOM 763 O O . VAL A 1 94 ? 6.226 9.189 -26.047 1.00 91.06 94 VAL A O 1
ATOM 766 N N . ILE A 1 95 ? 5.912 10.787 -24.495 1.00 91.44 95 ILE A N 1
ATOM 767 C CA . ILE A 1 95 ? 4.923 10.059 -23.685 1.00 91.44 95 ILE A CA 1
ATOM 768 C C . ILE A 1 95 ? 3.570 10.753 -23.847 1.00 91.44 95 ILE A C 1
ATOM 770 O O . ILE A 1 95 ? 3.493 11.978 -23.775 1.00 91.44 95 ILE A O 1
ATOM 774 N N . GLY A 1 96 ? 2.512 9.972 -24.046 1.00 92.31 96 GLY A N 1
ATOM 775 C CA . GLY A 1 96 ? 1.130 10.444 -24.041 1.00 92.31 96 GLY A CA 1
ATOM 776 C C . GLY A 1 96 ? 0.272 9.555 -23.147 1.00 92.31 96 GLY A C 1
ATOM 777 O O . GLY A 1 96 ? 0.511 8.351 -23.077 1.00 92.31 96 GLY A O 1
ATOM 778 N N . ASP A 1 97 ? -0.697 10.162 -22.466 1.00 92.44 97 ASP A N 1
ATOM 779 C CA . ASP A 1 97 ? -1.727 9.481 -21.680 1.00 92.44 97 ASP A CA 1
ATOM 780 C C . ASP A 1 97 ? -3.031 10.289 -21.745 1.00 92.44 97 ASP A C 1
ATOM 782 O O . ASP A 1 97 ? -3.009 11.494 -22.020 1.00 92.44 97 ASP A O 1
ATOM 786 N N . GLU A 1 98 ? -4.162 9.634 -21.501 1.00 90.00 98 GLU A N 1
ATOM 787 C CA . GLU A 1 98 ? -5.484 10.258 -21.527 1.00 90.00 98 GLU A CA 1
ATOM 788 C C . GLU A 1 98 ? -6.011 10.451 -20.103 1.00 90.00 98 GLU A C 1
ATOM 790 O O . GLU A 1 98 ? -6.082 9.515 -19.309 1.00 90.00 98 GLU A O 1
ATOM 795 N N . ILE A 1 99 ? -6.425 11.677 -19.775 1.00 81.56 99 ILE A N 1
ATOM 796 C CA . ILE A 1 99 ? -7.065 11.988 -18.493 1.00 81.56 99 ILE A CA 1
ATOM 797 C C . ILE A 1 99 ? -8.538 12.289 -18.756 1.00 81.56 99 ILE A C 1
ATOM 799 O O . ILE A 1 99 ? -8.871 13.235 -19.471 1.00 81.56 99 ILE A O 1
ATOM 803 N N . SER A 1 100 ? -9.429 11.507 -18.144 1.00 82.44 100 SER A N 1
ATOM 804 C CA . SER A 1 100 ? -10.865 11.797 -18.149 1.00 82.44 100 SER A CA 1
ATOM 805 C C . SER A 1 100 ? -11.183 12.924 -17.164 1.00 82.44 100 SER A C 1
ATOM 807 O O . SER A 1 100 ? -10.822 12.854 -15.990 1.00 82.44 100 SER A O 1
ATOM 809 N N . ILE A 1 101 ? -11.868 13.968 -17.635 1.00 79.06 101 ILE A N 1
ATOM 810 C CA . ILE A 1 101 ? -12.316 15.097 -16.809 1.00 79.06 101 ILE A CA 1
ATOM 811 C C . ILE A 1 101 ? -13.818 14.941 -16.568 1.00 79.06 101 ILE A C 1
ATOM 813 O O . ILE A 1 101 ? -14.631 15.142 -17.472 1.00 79.06 101 ILE A O 1
ATOM 817 N N . TYR A 1 102 ? -14.188 14.565 -15.345 1.00 76.44 102 TYR A N 1
ATOM 818 C CA . TYR A 1 102 ? -15.583 14.372 -14.959 1.00 76.44 102 TYR A CA 1
ATOM 819 C C . TYR A 1 102 ? -16.284 15.700 -14.643 1.00 76.44 102 TYR A C 1
ATOM 821 O O . TYR A 1 102 ? -15.675 16.665 -14.188 1.00 76.44 102 TYR A O 1
ATOM 829 N N . ARG A 1 103 ? -17.606 15.740 -14.858 1.00 78.44 103 ARG A N 1
ATOM 830 C CA . ARG A 1 103 ? -18.452 16.910 -14.548 1.00 78.44 103 ARG A CA 1
ATOM 831 C C . ARG A 1 103 ? -18.861 16.995 -13.067 1.00 78.44 103 ARG A C 1
ATOM 833 O O . ARG A 1 103 ? -19.525 17.953 -12.685 1.00 78.44 103 ARG A O 1
ATOM 840 N N . TYR A 1 104 ? -18.519 15.992 -12.256 1.00 76.31 104 TYR A N 1
ATOM 841 C CA . TYR A 1 104 ? -18.817 15.918 -10.823 1.00 76.31 104 TYR A CA 1
ATOM 842 C C . TYR A 1 104 ? -17.602 15.396 -10.042 1.00 76.31 104 TYR A C 1
ATOM 844 O O . TYR A 1 104 ? -16.763 14.700 -10.614 1.00 76.31 104 TYR A O 1
ATOM 852 N N . ASP A 1 105 ? -17.537 15.698 -8.741 1.00 67.88 105 ASP A N 1
ATOM 853 C CA . ASP A 1 105 ? -16.466 15.234 -7.849 1.00 67.88 105 ASP A CA 1
ATOM 854 C C . ASP A 1 105 ? -16.773 13.841 -7.262 1.00 67.88 105 ASP A C 1
ATOM 856 O O . ASP A 1 105 ? -17.801 13.670 -6.591 1.00 67.88 105 ASP A O 1
ATOM 860 N N . PRO A 1 106 ? -15.906 12.832 -7.464 1.00 66.50 106 PRO A N 1
ATOM 861 C CA . PRO A 1 106 ? -16.021 11.545 -6.785 1.00 66.50 106 PRO A CA 1
ATOM 862 C C . PRO A 1 106 ? -15.705 11.656 -5.278 1.00 66.50 106 PRO A C 1
ATOM 864 O O . PRO A 1 106 ? -15.176 12.656 -4.791 1.00 66.50 106 PRO A O 1
ATOM 867 N N . LYS A 1 107 ? -16.066 10.613 -4.514 1.00 61.81 107 LYS A N 1
ATOM 868 C CA . LYS A 1 107 ? -15.973 10.574 -3.038 1.00 61.81 107 LYS A CA 1
ATOM 869 C C . LYS A 1 107 ? -14.613 11.037 -2.495 1.00 61.81 107 LYS A C 1
ATOM 871 O O . LYS A 1 107 ? -13.555 10.683 -3.010 1.00 61.81 107 LYS A O 1
ATOM 876 N N . THR A 1 108 ? -14.646 11.773 -1.382 1.00 64.44 108 THR A N 1
ATOM 877 C CA . THR A 1 108 ? -13.466 12.442 -0.818 1.00 64.44 108 THR A CA 1
ATOM 878 C C . THR A 1 108 ? -12.563 11.509 -0.005 1.00 64.44 108 THR A C 1
ATOM 880 O O . THR A 1 108 ? -12.990 10.533 0.615 1.00 64.44 108 THR A O 1
ATOM 883 N N . LYS A 1 109 ? -11.273 11.860 0.053 1.00 62.59 109 LYS A N 1
ATOM 884 C CA . LYS A 1 109 ? -10.222 11.129 0.782 1.00 62.59 109 LYS A CA 1
ATOM 885 C C . LYS A 1 109 ? -10.523 10.936 2.274 1.00 62.59 109 LYS A C 1
ATOM 887 O O . LYS A 1 109 ? -10.129 9.919 2.842 1.00 62.59 109 LYS A O 1
ATOM 892 N N . GLU A 1 110 ? -11.230 11.881 2.893 1.00 63.75 110 GLU A N 1
ATOM 893 C CA . GLU A 1 110 ? -11.608 11.822 4.311 1.00 63.75 110 GLU A CA 1
ATOM 894 C C . GLU A 1 110 ? -12.513 10.627 4.627 1.00 63.75 110 GLU A C 1
ATOM 896 O O . GLU A 1 110 ? -12.337 9.985 5.664 1.00 63.75 110 GLU A O 1
ATOM 901 N N . GLN A 1 111 ? -13.397 10.253 3.693 1.00 63.69 111 GLN A N 1
ATOM 902 C CA . GLN A 1 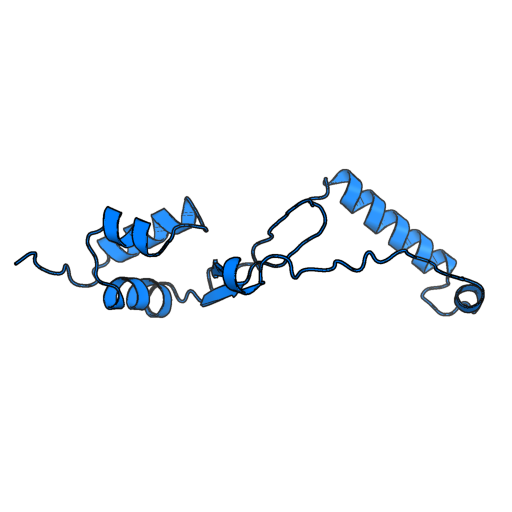111 ? -14.310 9.113 3.836 1.00 63.69 111 GLN A CA 1
ATOM 903 C C . GLN A 1 111 ? -13.592 7.749 3.839 1.00 63.69 111 GLN A C 1
ATOM 905 O O . GLN A 1 111 ? -14.230 6.727 4.062 1.00 63.69 111 GLN A O 1
ATOM 910 N N . SER A 1 112 ? -12.277 7.706 3.586 1.00 62.66 112 SER A N 1
ATOM 911 C CA . SER A 1 112 ? -11.468 6.474 3.522 1.00 62.66 112 SER A CA 1
ATOM 912 C C . SER A 1 112 ? -10.409 6.378 4.635 1.00 62.66 112 SER A C 1
ATOM 914 O O . SER A 1 112 ? -9.344 5.785 4.445 1.00 62.66 112 SER A O 1
ATOM 916 N N . THR A 1 113 ? -10.667 6.996 5.790 1.00 70.56 113 THR A N 1
ATOM 917 C CA . THR A 1 113 ? -9.749 7.006 6.945 1.00 70.56 113 THR A CA 1
ATOM 918 C C . THR A 1 113 ? -9.860 5.727 7.782 1.00 70.56 113 THR A C 1
ATOM 920 O O . THR A 1 113 ? -10.971 5.296 8.075 1.00 70.56 113 THR A O 1
ATOM 923 N N . VAL A 1 114 ? -8.722 5.142 8.192 1.00 68.56 114 VAL A N 1
ATOM 924 C CA . VAL A 1 114 ? -8.654 3.879 8.958 1.00 68.56 114 VAL A CA 1
ATOM 925 C C . VAL A 1 114 ? -7.683 4.027 10.150 1.00 68.56 114 VAL A C 1
ATOM 927 O O . VAL A 1 114 ? -6.758 4.841 10.120 1.00 68.56 114 VAL A O 1
ATOM 930 N N . SER A 1 115 ? -7.887 3.294 11.244 1.00 66.56 115 SER A N 1
ATOM 931 C CA . SER A 1 115 ? -7.035 3.376 12.448 1.00 66.56 115 SER A CA 1
ATOM 932 C C . SER A 1 115 ? -5.877 2.376 12.370 1.00 66.56 115 SER A C 1
ATOM 934 O O . SER A 1 115 ? -6.110 1.216 12.051 1.00 66.56 115 SER A O 1
ATOM 936 N N . VAL A 1 116 ? -4.635 2.790 12.663 1.00 75.38 116 VAL A N 1
ATOM 937 C CA . VAL A 1 116 ? -3.447 1.909 12.570 1.00 75.38 116 VAL A CA 1
ATOM 938 C C . VAL A 1 116 ? -2.479 2.068 13.743 1.00 75.38 116 VAL A C 1
ATOM 940 O O . VAL A 1 116 ? -2.440 3.110 14.408 1.00 75.38 116 VAL A O 1
ATOM 943 N N . TYR A 1 117 ? -1.654 1.049 13.994 1.00 73.19 117 TYR A N 1
ATOM 944 C CA . TYR A 1 117 ? -0.611 1.110 15.021 1.00 73.19 117 TYR A CA 1
ATOM 945 C C . TYR A 1 117 ? 0.607 1.932 14.568 1.00 73.19 117 TYR A C 1
ATOM 947 O O . TYR A 1 117 ? 0.889 2.078 13.380 1.00 73.19 117 TYR A O 1
ATOM 955 N N . ARG A 1 118 ? 1.370 2.473 15.532 1.00 70.94 118 ARG A N 1
ATOM 956 C CA . ARG A 1 118 ? 2.465 3.434 15.277 1.00 70.94 118 ARG A CA 1
ATOM 957 C C . ARG A 1 118 ? 3.563 2.924 14.336 1.00 70.94 118 ARG A C 1
ATOM 959 O O . ARG A 1 118 ? 4.184 3.740 13.660 1.00 70.94 118 ARG A O 1
ATOM 966 N N . ASN A 1 119 ? 3.792 1.613 14.306 1.00 75.38 119 ASN A N 1
ATOM 967 C CA . ASN A 1 119 ? 4.869 0.982 13.540 1.00 75.38 119 ASN A CA 1
ATOM 968 C C . ASN A 1 119 ? 4.358 0.199 12.321 1.00 75.38 119 ASN A C 1
ATOM 970 O O . ASN A 1 119 ? 5.133 -0.506 11.680 1.00 75.38 119 ASN A O 1
ATOM 974 N N . GLU A 1 120 ? 3.067 0.297 12.003 1.00 68.69 120 GLU A N 1
ATOM 975 C CA . GLU A 1 120 ? 2.486 -0.431 10.881 1.00 68.69 120 GLU A CA 1
ATOM 976 C C . GLU A 1 120 ? 2.555 0.357 9.566 1.00 68.69 120 GLU A C 1
ATOM 978 O O . GLU A 1 120 ? 2.480 1.592 9.555 1.00 68.69 120 GLU A O 1
ATOM 983 N N . PRO A 1 121 ? 2.682 -0.347 8.425 1.00 73.25 121 PRO A N 1
ATOM 984 C CA . PRO A 1 121 ? 2.610 0.283 7.119 1.00 73.25 121 PRO A CA 1
ATOM 985 C C . PRO A 1 121 ? 1.204 0.835 6.861 1.00 73.25 121 PRO A C 1
ATOM 987 O O . PRO A 1 121 ? 0.203 0.322 7.360 1.00 73.25 121 PRO A O 1
ATOM 990 N N . LYS A 1 122 ? 1.118 1.880 6.032 1.00 71.88 122 LYS A N 1
ATOM 991 C CA . LYS A 1 122 ? -0.169 2.489 5.676 1.00 71.88 122 LYS A CA 1
ATOM 992 C C . LYS A 1 122 ? -1.085 1.468 4.978 1.00 71.88 122 LYS A C 1
ATOM 994 O O . LYS A 1 122 ? -0.635 0.848 4.012 1.00 71.88 122 LYS A O 1
ATOM 999 N N . PRO A 1 123 ? -2.354 1.338 5.403 1.00 70.00 123 PRO A N 1
ATOM 1000 C CA . PRO A 1 123 ? -3.314 0.435 4.797 1.00 70.00 123 PRO A CA 1
ATOM 1001 C C . PRO A 1 123 ? -3.589 0.844 3.355 1.00 70.00 123 PRO A C 1
ATOM 1003 O O . PRO A 1 123 ? -3.524 2.022 2.987 1.00 70.00 123 PRO A O 1
ATOM 1006 N N . ILE A 1 124 ? -3.847 -0.161 2.528 1.00 69.19 124 ILE A N 1
ATOM 1007 C CA . ILE A 1 124 ? -4.038 -0.021 1.090 1.00 69.19 124 ILE A CA 1
ATOM 1008 C C . ILE A 1 124 ? -5.519 -0.215 0.802 1.00 69.19 124 ILE A C 1
ATOM 1010 O O . ILE A 1 124 ? -6.084 -1.246 1.159 1.00 69.19 124 ILE A O 1
ATOM 1014 N N . LYS A 1 125 ? -6.126 0.757 0.122 1.00 70.75 125 LYS A N 1
ATOM 1015 C CA . LYS A 1 125 ? -7.472 0.623 -0.432 1.00 70.75 125 LYS A CA 1
ATOM 1016 C C . LYS A 1 125 ? -7.363 0.489 -1.946 1.00 70.75 125 LYS A C 1
ATOM 1018 O O . LYS A 1 125 ? -6.696 1.304 -2.588 1.00 70.75 125 LYS A O 1
ATOM 1023 N N . VAL A 1 126 ? -8.002 -0.544 -2.487 1.00 62.97 126 VAL A N 1
ATOM 1024 C CA . VAL A 1 126 ? -8.099 -0.787 -3.928 1.00 62.97 126 VAL A CA 1
ATOM 1025 C C . VAL A 1 126 ? -9.556 -0.611 -4.311 1.00 62.97 126 VAL A C 1
ATOM 1027 O O . VAL A 1 126 ? -10.407 -1.376 -3.869 1.00 62.97 126 VAL A O 1
ATOM 1030 N N . GLU A 1 127 ? -9.835 0.411 -5.104 1.00 61.66 127 GLU A N 1
ATOM 1031 C CA . GLU A 1 127 ? -11.163 0.685 -5.646 1.00 61.66 127 GLU A CA 1
ATOM 1032 C C . GLU A 1 127 ? -11.014 0.748 -7.162 1.00 61.66 127 GLU A C 1
ATOM 1034 O O . GLU A 1 127 ? -10.038 1.307 -7.668 1.00 61.66 127 GLU A O 1
ATOM 1039 N N . ARG A 1 128 ? -11.941 0.110 -7.870 1.00 49.47 128 ARG A N 1
ATOM 1040 C CA . ARG A 1 128 ? -12.075 0.244 -9.318 1.00 49.47 128 ARG A CA 1
ATOM 1041 C C . ARG A 1 128 ? -13.212 1.227 -9.568 1.00 49.47 128 ARG A C 1
ATOM 1043 O O . ARG A 1 128 ? -14.230 1.123 -8.883 1.00 49.47 128 ARG A O 1
ATOM 1050 N N . GLU A 1 129 ? -13.021 2.147 -10.506 1.00 50.09 129 GLU A N 1
ATOM 1051 C CA . GLU A 1 129 ? -14.155 2.752 -11.217 1.00 50.09 129 GLU A CA 1
ATOM 1052 C C . GLU A 1 129 ? -14.776 1.716 -12.162 1.00 50.09 129 GLU A C 1
ATOM 1054 O O . GLU A 1 129 ? -14.014 0.868 -12.693 1.00 50.09 129 GLU A O 1
#

Foldseek 3Di:
DPDADAQDPVLLVVLVVVCVVPQQDDPVNSCVVPVHDPVNVVCSQCPVQVKDKDQADEDADDDDPVRVVVVVVVVVVVCVVCVNVPRPVVVVDDDDDDDDDDPDDDDDSVVRITMGGPPDDGHYDHDYD

Secondary structure (DSSP, 8-state):
-PPPPP--HHHHHHHHHHHHH-TT--HHHHHHHH---HHHHHHIIIIIS--EEEEPEEES----HHHHHHHHHHHHHHHHHTGGGT-GGGGG----------SSPPPPGGGGEEEE-TTSPPPEEE---

InterPro domains:
  IPR036397 Ribonuclease H superfamily [G3DSA:3.30.420.10] (58-129)
  IPR052709 Transposase-Methyltransferase Hybrid [PTHR46060] (4-123)

pLDDT: mean 81.88, std 12.31, range [36.91, 98.0]

Sequence (129 aa):
MVARPPVNNKNIDAVHRMIETDRHVTYHEIRESLGMGMSEIQSILQKHLGMKNLCSRWIPHNLTEAQKTDRVTWCNAMSIRFKEGASYLLWDIVIGDEISIYRYDPKTKEQSTVSVYRNEPKPIKVERE